Protein AF-A0A1B2EQX4-F1 (afdb_monomer_lite)

Secondary structure (DSSP, 8-state):
--HHHHHHHHHHHHHHHHHHHHHHS------EEEEEEEE-TTT-SEEEEEETTEEEEEEEEE-S----TT-EEEE-TTSSEEEEEEETTTEEEEEEEEEEES-HHHHHHHHHHHTT--TT---TT----

pLDDT: mean 76.62, std 11.3, range [37.91, 88.31]

Radius of gyration: 22.72 Å; chains: 1; bounding box: 47×25×77 Å

Foldseek 3Di:
DCVVVVVVVVVVVVVVVVVVVVVVPDPPQQWWKWFWQFDDPPLAQWTWTQGPQAIWIKGFDDDPFDDHGGWMKIGNLPDAAWDWIATVPTGIGIIGTHDGDHDPVVVVVVVCVRSVNDPPDDTRRPDDD

Organism: NCBI:txid1882682

Sequence (129 aa):
MTKPLLALGLWCVAFAVGVVGLITTGPGNPRFTGTVVFDFKPFCQSFVVQTERGFVLLEWEDGTLFFGEGDSLVGPLHTTGVQTLNVEGRGAMTARFETWVPDLAAAQQVFRERCRLAPNTPLAGAARN

Structure (mmCIF, N/CA/C/O backbone):
data_AF-A0A1B2EQX4-F1
#
_entry.id   AF-A0A1B2EQX4-F1
#
loop_
_atom_site.group_PDB
_atom_site.id
_atom_site.type_symbol
_atom_site.label_atom_id
_atom_site.label_alt_id
_atom_site.label_comp_id
_atom_site.label_asym_id
_atom_site.label_entity_id
_atom_site.label_seq_id
_atom_site.pdbx_PDB_ins_code
_atom_site.Cartn_x
_atom_site.Cartn_y
_atom_site.Cartn_z
_atom_site.occupancy
_atom_site.B_iso_or_equiv
_atom_site.auth_seq_id
_atom_site.auth_comp_id
_atom_site.auth_asym_id
_atom_site.auth_atom_id
_atom_site.pdbx_PDB_model_num
ATOM 1 N N . MET A 1 1 ? -32.682 -12.844 56.683 1.00 52.34 1 MET A N 1
ATOM 2 C CA . MET A 1 1 ? -32.594 -11.767 55.669 1.00 52.34 1 MET A CA 1
ATOM 3 C C . MET A 1 1 ? -31.220 -11.823 54.996 1.00 52.34 1 MET A C 1
ATOM 5 O O . MET A 1 1 ? -30.305 -11.163 55.450 1.00 52.34 1 MET A O 1
ATOM 9 N N . THR A 1 2 ? -31.026 -12.664 53.977 1.00 56.88 2 THR A N 1
ATOM 10 C CA . THR A 1 2 ? -29.704 -12.858 53.317 1.00 56.88 2 THR A CA 1
ATOM 11 C C . THR A 1 2 ? -29.789 -12.946 51.788 1.00 56.88 2 THR A C 1
ATOM 13 O O . THR A 1 2 ? -28.796 -12.751 51.098 1.00 56.88 2 THR A O 1
ATOM 16 N N . LYS A 1 3 ? -30.991 -13.160 51.235 1.00 57.38 3 LYS A N 1
ATOM 17 C CA . LYS A 1 3 ? -31.244 -13.275 49.790 1.00 57.38 3 LYS A CA 1
ATOM 18 C C . LYS A 1 3 ? -30.940 -12.023 48.938 1.00 57.38 3 LYS A C 1
ATOM 20 O O . LYS A 1 3 ? -30.424 -12.220 47.842 1.00 57.38 3 LYS A O 1
ATOM 25 N N . PRO A 1 4 ? -31.197 -10.768 49.368 1.00 65.19 4 PRO A N 1
ATOM 26 C CA . PRO A 1 4 ? -30.991 -9.618 48.478 1.00 65.19 4 PRO A CA 1
ATOM 27 C C . PRO A 1 4 ? -29.508 -9.247 48.306 1.00 65.19 4 PRO A C 1
ATOM 29 O O . PRO A 1 4 ? -29.126 -8.730 47.262 1.00 65.19 4 PRO A O 1
ATOM 32 N N . LEU A 1 5 ? -28.659 -9.565 49.291 1.00 64.69 5 LEU A N 1
ATOM 33 C CA . LEU A 1 5 ? -27.216 -9.289 49.247 1.00 64.69 5 LEU A CA 1
ATOM 34 C C . LEU A 1 5 ? -26.484 -10.165 48.222 1.00 64.69 5 LEU A C 1
ATOM 36 O O . LEU A 1 5 ? -25.605 -9.682 47.513 1.00 64.69 5 LEU A O 1
ATOM 40 N N . LEU A 1 6 ? -26.886 -11.433 48.099 1.00 70.62 6 LEU A N 1
ATOM 41 C CA . LEU A 1 6 ? -26.324 -12.351 47.104 1.00 70.62 6 LEU A CA 1
ATOM 42 C C . LEU A 1 6 ? -26.684 -11.936 45.673 1.00 70.62 6 LEU A C 1
ATOM 44 O O . LEU A 1 6 ? -25.837 -12.004 44.787 1.00 70.62 6 LEU A O 1
ATOM 48 N N . ALA A 1 7 ? -27.915 -11.465 45.458 1.00 71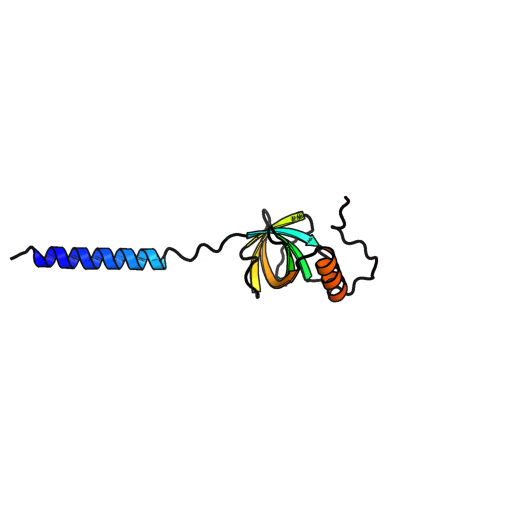.00 7 ALA A N 1
ATOM 49 C CA . ALA A 1 7 ? -28.369 -11.010 44.147 1.00 71.00 7 ALA A CA 1
ATOM 50 C C . ALA A 1 7 ? -27.610 -9.759 43.674 1.00 71.00 7 ALA A C 1
ATOM 52 O O . ALA A 1 7 ? -27.218 -9.682 42.511 1.00 71.00 7 ALA A O 1
ATOM 53 N N . LEU A 1 8 ? -27.349 -8.811 44.583 1.00 74.75 8 LEU A N 1
ATOM 54 C CA . LEU A 1 8 ? -26.600 -7.594 44.264 1.00 74.75 8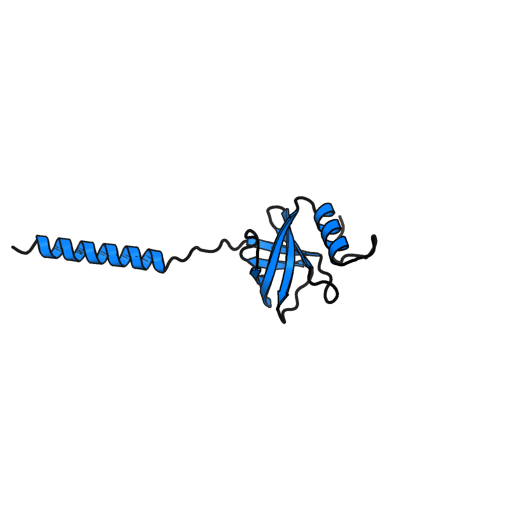 LEU A CA 1
ATOM 55 C C . LEU A 1 8 ? -25.134 -7.901 43.918 1.00 74.75 8 LEU A C 1
ATOM 57 O O . LEU A 1 8 ? -24.601 -7.370 42.947 1.00 74.75 8 LEU A O 1
ATOM 61 N N . GLY A 1 9 ? -24.500 -8.800 44.681 1.00 76.38 9 GLY A N 1
ATOM 62 C CA . GLY A 1 9 ? -23.129 -9.240 44.414 1.00 76.38 9 GLY A CA 1
ATOM 63 C C . GLY A 1 9 ? -22.994 -9.929 43.056 1.00 76.38 9 GLY A C 1
ATOM 64 O O . GLY A 1 9 ? -22.080 -9.615 42.295 1.00 76.38 9 GLY A O 1
ATOM 65 N N . LEU A 1 10 ? -23.942 -10.809 42.713 1.00 80.38 10 LEU A N 1
ATOM 66 C CA . LEU A 1 10 ? -23.953 -11.506 41.425 1.00 80.38 10 LEU A CA 1
ATOM 67 C C . LEU A 1 10 ? -24.098 -10.530 40.245 1.00 80.38 10 LEU A C 1
ATOM 69 O O . LEU A 1 10 ? -23.434 -10.694 39.223 1.00 80.38 10 LEU A O 1
ATOM 73 N N . TRP A 1 11 ? -24.923 -9.490 40.407 1.00 81.00 11 TRP A N 1
ATOM 74 C CA . TRP A 1 11 ? -25.127 -8.462 39.386 1.00 81.00 11 TRP A CA 1
ATOM 75 C C . TRP A 1 11 ? -23.859 -7.644 39.133 1.00 81.00 11 TRP A C 1
ATOM 77 O O . TRP A 1 11 ? -23.473 -7.444 37.982 1.00 81.00 11 TRP A O 1
ATOM 87 N N . CYS A 1 12 ? -23.171 -7.217 40.196 1.00 83.44 12 CYS A N 1
ATOM 88 C CA . CYS A 1 12 ? -21.921 -6.469 40.069 1.00 83.44 12 CYS A CA 1
ATOM 89 C C . CYS A 1 12 ? -20.819 -7.297 39.398 1.00 83.44 12 CYS A C 1
ATOM 91 O O . CYS A 1 12 ? -20.100 -6.776 38.548 1.00 83.44 12 CYS A O 1
ATOM 93 N N . VAL A 1 13 ? -20.710 -8.586 39.735 1.00 80.81 13 VAL A N 1
ATOM 94 C CA . VAL A 1 13 ? -19.734 -9.487 39.104 1.00 80.81 13 VAL A CA 1
ATOM 95 C C . VAL A 1 13 ? -20.047 -9.672 37.618 1.00 80.81 13 VAL A C 1
ATOM 97 O O . VAL A 1 13 ? -19.143 -9.555 36.795 1.00 80.81 13 VAL A O 1
ATOM 100 N N . ALA A 1 14 ? -21.314 -9.881 37.249 1.00 79.00 14 ALA A N 1
ATOM 101 C CA . ALA A 1 14 ? -21.713 -10.008 35.847 1.00 79.00 14 ALA A CA 1
ATOM 102 C C . ALA A 1 14 ? -21.411 -8.735 35.036 1.00 79.00 14 ALA A C 1
ATOM 104 O O . ALA A 1 14 ? -20.894 -8.818 33.921 1.00 79.00 14 ALA A O 1
ATOM 105 N N . PHE A 1 15 ? -21.666 -7.556 35.612 1.00 83.25 15 PHE A N 1
ATOM 106 C CA . PHE A 1 15 ? -21.360 -6.277 34.969 1.00 83.25 15 PHE A CA 1
ATOM 107 C C . PHE A 1 15 ? -19.852 -6.071 34.798 1.00 83.25 15 PHE A C 1
ATOM 109 O O . PHE A 1 15 ? -19.400 -5.679 33.724 1.00 83.25 15 PHE A O 1
ATOM 116 N N . ALA A 1 16 ? -19.065 -6.385 35.831 1.00 80.19 16 ALA A N 1
ATOM 117 C CA . ALA A 1 16 ? -17.612 -6.289 35.774 1.00 80.19 16 ALA A CA 1
ATOM 118 C C . ALA A 1 16 ? -17.028 -7.215 34.695 1.00 80.19 16 ALA A C 1
ATOM 120 O O . ALA A 1 16 ? -16.197 -6.779 33.903 1.00 80.19 16 ALA A O 1
ATOM 121 N N . VAL A 1 17 ? -17.508 -8.460 34.602 1.00 81.00 17 VAL A N 1
ATOM 122 C CA . VAL A 1 17 ? -17.080 -9.409 33.562 1.00 81.00 17 VAL A CA 1
ATOM 123 C C . VAL A 1 17 ? -17.477 -8.922 32.167 1.00 81.00 17 VAL A C 1
ATOM 125 O O . VAL A 1 17 ? -16.663 -8.997 31.251 1.00 81.00 17 VAL A O 1
ATOM 128 N N . GLY A 1 18 ? -18.683 -8.371 31.999 1.00 77.19 18 GLY A N 1
ATOM 129 C CA . GLY A 1 18 ? -19.129 -7.808 30.721 1.00 77.19 18 GLY A CA 1
ATOM 130 C C . GLY A 1 18 ? -18.266 -6.633 30.248 1.00 77.19 18 GLY A C 1
ATOM 131 O O . GLY A 1 18 ? -17.865 -6.588 29.087 1.00 77.19 18 GLY A O 1
ATOM 132 N N . VAL A 1 19 ? -17.919 -5.716 31.155 1.00 79.38 19 VAL A N 1
ATOM 133 C CA . VAL A 1 19 ? -17.053 -4.565 30.849 1.00 79.38 19 VAL A CA 1
ATOM 134 C C . VAL A 1 19 ? -15.622 -5.014 30.538 1.00 79.38 19 VAL A C 1
ATOM 136 O O . VAL A 1 19 ? -15.042 -4.554 29.560 1.00 79.38 19 VAL A O 1
ATOM 139 N N . VAL A 1 20 ? -15.064 -5.954 31.308 1.00 80.62 20 VAL A N 1
ATOM 140 C CA . VAL A 1 20 ? -13.730 -6.523 31.042 1.00 80.62 20 VAL A CA 1
ATOM 141 C C . VAL A 1 20 ? -13.702 -7.261 29.702 1.00 80.62 20 VAL A C 1
ATOM 143 O O . VAL A 1 20 ? -12.752 -7.104 28.936 1.00 80.62 20 VAL A O 1
ATOM 146 N N . GLY A 1 21 ? -14.756 -8.014 29.382 1.00 74.00 21 GLY A N 1
ATOM 147 C CA . GLY A 1 21 ? -14.926 -8.653 28.080 1.00 74.00 21 GLY A CA 1
ATOM 148 C C . GLY A 1 21 ? -14.870 -7.633 26.946 1.00 74.00 21 GLY A C 1
ATOM 149 O O . GLY A 1 21 ? -14.081 -7.797 26.027 1.00 74.00 21 GLY A O 1
ATOM 150 N N . LEU A 1 22 ? -15.610 -6.528 27.067 1.00 72.19 22 LEU A N 1
ATOM 151 C CA . LEU A 1 22 ? -15.649 -5.476 26.049 1.00 72.19 22 LEU A CA 1
ATOM 152 C C . LEU A 1 22 ? -14.297 -4.767 25.863 1.00 72.19 22 LEU A C 1
ATOM 154 O O . LEU A 1 22 ? -13.917 -4.462 24.737 1.00 72.19 22 LEU A O 1
ATOM 158 N N . ILE A 1 23 ? -13.563 -4.517 26.953 1.00 74.38 23 ILE A N 1
ATOM 159 C CA . ILE A 1 23 ? -12.234 -3.885 26.898 1.00 74.38 23 ILE A CA 1
ATOM 160 C C . ILE A 1 23 ? -11.199 -4.833 26.272 1.00 74.38 23 ILE A C 1
ATOM 162 O O . ILE A 1 23 ? -10.284 -4.384 25.584 1.00 74.38 23 ILE A O 1
ATOM 166 N N . THR A 1 24 ? -11.326 -6.141 26.507 1.00 69.00 24 THR A N 1
ATOM 167 C CA . THR A 1 24 ? -10.365 -7.141 26.012 1.00 69.00 24 THR A CA 1
ATOM 168 C C . THR A 1 24 ? -10.647 -7.583 24.579 1.00 69.00 24 THR A C 1
ATOM 170 O O . THR A 1 24 ? -9.706 -7.874 23.839 1.00 69.00 24 THR A O 1
ATOM 173 N N . THR A 1 25 ? -11.904 -7.569 24.133 1.00 62.34 25 THR A N 1
ATOM 174 C CA . THR A 1 25 ? -12.254 -7.720 22.717 1.00 62.34 25 THR A CA 1
ATOM 175 C C . THR A 1 25 ? -12.034 -6.401 21.984 1.00 62.34 25 THR A C 1
ATOM 177 O O . THR A 1 25 ? -12.977 -5.683 21.658 1.00 62.34 25 THR A O 1
ATOM 180 N N . GLY A 1 26 ? -10.769 -6.066 21.727 1.00 55.62 26 GLY A N 1
ATOM 181 C CA . GLY A 1 26 ? -10.434 -5.016 20.771 1.00 55.62 26 GLY A CA 1
ATOM 182 C C . GLY A 1 26 ? -11.034 -5.337 19.394 1.00 55.62 26 GLY A C 1
ATOM 183 O O . GLY A 1 26 ? -11.190 -6.519 19.064 1.00 55.62 26 GLY A O 1
ATOM 184 N N . PRO A 1 27 ? -11.385 -4.322 18.583 1.00 56.47 27 PRO A N 1
ATOM 185 C CA . PRO A 1 27 ? -11.891 -4.545 17.237 1.00 56.47 27 PRO A CA 1
ATOM 186 C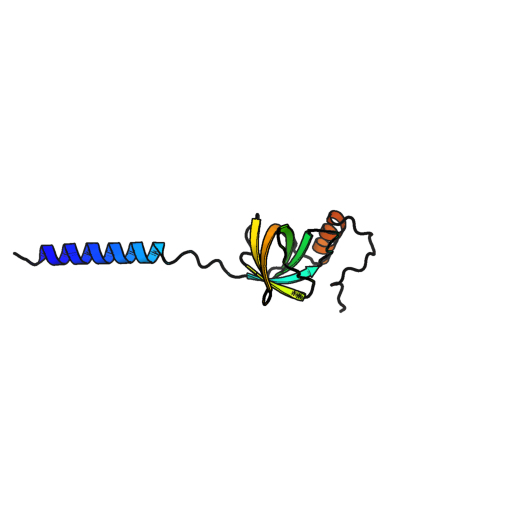 C . PRO A 1 27 ? -10.878 -5.407 16.487 1.00 56.47 27 PRO A C 1
ATOM 188 O O . PRO A 1 27 ? -9.724 -5.018 16.299 1.00 56.47 27 PRO A O 1
ATOM 191 N N . GLY A 1 28 ? -11.300 -6.612 16.104 1.00 49.91 28 GLY A N 1
ATOM 192 C CA . GLY A 1 28 ? -10.537 -7.443 15.193 1.00 49.91 28 GLY A CA 1
ATOM 193 C C . GLY A 1 28 ? -10.423 -6.672 13.892 1.00 49.91 28 GLY A C 1
ATOM 194 O O . GLY A 1 28 ? -11.368 -6.666 13.109 1.00 49.91 28 GLY A O 1
ATOM 195 N N . ASN A 1 29 ? -9.310 -5.957 13.703 1.00 55.38 29 ASN A N 1
ATOM 196 C CA . ASN A 1 29 ? -9.053 -5.234 12.468 1.00 55.38 29 ASN A CA 1
ATOM 197 C C . ASN A 1 29 ? -9.187 -6.248 11.333 1.00 55.38 29 ASN A C 1
ATOM 199 O O . ASN A 1 29 ? -8.424 -7.223 11.326 1.00 55.38 29 ASN A O 1
ATOM 203 N N . PRO A 1 30 ? -10.159 -6.078 10.420 1.00 57.44 30 PRO A N 1
ATOM 204 C CA . PRO A 1 30 ? -10.326 -6.999 9.315 1.00 57.44 30 PRO A CA 1
ATOM 205 C C . PRO A 1 30 ? -9.003 -7.031 8.556 1.00 57.44 30 PRO A C 1
ATOM 207 O O . PRO A 1 30 ? -8.529 -6.018 8.035 1.00 57.44 30 PRO A O 1
ATOM 210 N N . ARG A 1 31 ? -8.360 -8.197 8.595 1.00 63.84 31 ARG A N 1
ATOM 211 C CA . ARG A 1 31 ? -7.128 -8.463 7.868 1.00 63.84 31 ARG A CA 1
ATOM 212 C C . ARG A 1 31 ? -7.525 -8.611 6.411 1.00 63.84 31 ARG A C 1
ATOM 214 O O . ARG A 1 31 ? -7.997 -9.667 6.010 1.00 63.84 31 ARG A O 1
ATOM 221 N N . PHE A 1 32 ? -7.398 -7.528 5.658 1.00 71.62 32 PHE A N 1
ATOM 222 C CA . PHE A 1 32 ? -7.535 -7.579 4.215 1.00 71.62 32 PHE A CA 1
ATOM 223 C C . PHE A 1 32 ? -6.217 -8.044 3.624 1.00 71.62 32 PHE A C 1
ATOM 225 O O . PHE A 1 32 ? -5.152 -7.571 4.031 1.00 71.62 32 PHE A O 1
ATOM 232 N N . THR A 1 33 ? -6.317 -8.961 2.672 1.00 80.88 33 THR A N 1
ATOM 233 C CA . THR A 1 33 ? -5.181 -9.450 1.904 1.00 80.88 33 THR A CA 1
ATOM 234 C C . THR A 1 33 ? -5.122 -8.698 0.581 1.00 80.88 33 THR A C 1
ATOM 236 O O . THR A 1 33 ? -6.152 -8.429 -0.042 1.00 80.88 33 THR A O 1
ATOM 239 N N . GLY A 1 34 ? -3.920 -8.346 0.152 1.00 85.88 34 GLY A N 1
ATOM 240 C CA . GLY A 1 34 ? -3.674 -7.804 -1.173 1.00 85.88 34 GLY A CA 1
ATOM 241 C C . GLY A 1 34 ? -2.300 -8.205 -1.681 1.00 85.88 34 GLY A C 1
ATOM 242 O O . GLY A 1 34 ? -1.418 -8.519 -0.894 1.00 85.88 34 GLY A O 1
ATOM 243 N N . THR A 1 35 ? -2.115 -8.196 -2.990 1.00 88.19 35 THR A N 1
ATOM 244 C CA . THR A 1 35 ? -0.857 -8.565 -3.643 1.00 88.19 35 THR A CA 1
ATOM 245 C C . THR A 1 35 ? -0.230 -7.330 -4.266 1.00 88.19 35 THR A C 1
ATOM 247 O O . THR A 1 35 ? -0.922 -6.529 -4.894 1.00 88.19 35 THR A O 1
ATOM 250 N N . VAL A 1 36 ? 1.075 -7.143 -4.091 1.00 87.31 36 VAL A N 1
ATOM 251 C CA . VAL A 1 36 ? 1.803 -6.042 -4.736 1.00 87.31 36 VAL A CA 1
ATOM 252 C C . VAL A 1 36 ? 1.856 -6.297 -6.242 1.00 87.31 36 VAL A C 1
ATOM 254 O O . VAL A 1 36 ? 2.340 -7.340 -6.668 1.00 87.31 36 VAL A O 1
ATOM 257 N N . VAL A 1 37 ? 1.369 -5.351 -7.047 1.00 85.56 37 VAL A N 1
ATOM 258 C CA . VAL A 1 37 ? 1.346 -5.472 -8.521 1.00 85.56 37 VAL A CA 1
ATOM 259 C C . VAL A 1 37 ? 2.335 -4.529 -9.182 1.00 85.56 37 VAL A C 1
ATOM 261 O O . VAL A 1 37 ? 2.902 -4.862 -10.212 1.00 85.56 37 VAL A O 1
ATOM 264 N N . PHE A 1 38 ? 2.554 -3.349 -8.602 1.00 81.44 38 PHE A N 1
ATOM 265 C CA . PHE A 1 38 ? 3.558 -2.416 -9.098 1.00 81.44 38 PHE A CA 1
ATOM 266 C C . PHE A 1 38 ? 4.404 -1.910 -7.947 1.00 81.44 38 PHE A C 1
ATOM 268 O O . PHE A 1 38 ? 3.882 -1.354 -6.980 1.00 81.44 38 PHE A O 1
ATOM 275 N N . ASP A 1 39 ? 5.713 -2.045 -8.090 1.00 82.38 39 ASP A N 1
ATOM 276 C CA . ASP A 1 39 ? 6.693 -1.391 -7.243 1.00 82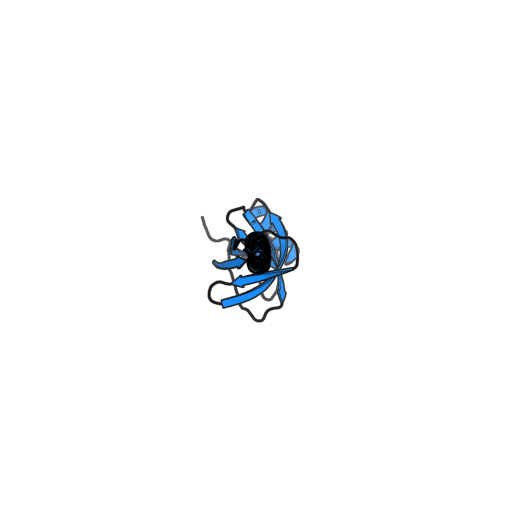.38 39 ASP A CA 1
ATOM 277 C C . ASP A 1 39 ? 7.839 -0.850 -8.109 1.00 82.38 39 ASP A C 1
ATOM 279 O O . ASP A 1 39 ? 8.126 -1.362 -9.192 1.00 82.38 39 ASP A O 1
ATOM 283 N N . PHE A 1 40 ? 8.450 0.251 -7.676 1.00 75.69 40 PHE A N 1
ATOM 284 C CA . PHE A 1 40 ? 9.581 0.848 -8.389 1.00 75.69 40 PHE A CA 1
ATOM 285 C C . PHE A 1 40 ? 10.638 1.347 -7.407 1.00 75.69 40 PHE A C 1
ATOM 287 O O . PHE A 1 40 ? 11.082 2.497 -7.438 1.00 75.69 40 PHE A O 1
ATOM 294 N N . LYS A 1 41 ? 11.031 0.473 -6.482 1.00 73.06 41 LYS A N 1
ATOM 295 C CA . LYS A 1 41 ? 12.112 0.768 -5.537 1.00 73.06 41 LYS A CA 1
ATOM 296 C C . LYS A 1 41 ? 13.487 0.599 -6.194 1.00 73.06 41 LYS A C 1
ATOM 298 O O . LYS A 1 41 ? 13.632 -0.197 -7.118 1.00 73.06 41 LYS A O 1
ATOM 303 N N . PRO A 1 42 ? 14.524 1.308 -5.712 1.00 71.81 42 PRO A N 1
ATOM 304 C CA . PRO A 1 42 ? 14.519 2.311 -4.637 1.00 71.81 42 PRO A CA 1
ATOM 305 C C . PRO A 1 42 ? 14.141 3.729 -5.106 1.00 71.81 42 PRO A C 1
ATOM 307 O O . PRO A 1 42 ? 14.215 4.671 -4.325 1.00 71.81 42 PRO A O 1
ATOM 310 N N . PHE A 1 43 ? 13.774 3.904 -6.377 1.00 74.06 43 PHE A N 1
ATOM 311 C CA . PHE A 1 43 ? 13.589 5.222 -6.993 1.00 74.06 43 PHE A CA 1
ATOM 312 C C . PHE A 1 43 ? 12.229 5.863 -6.694 1.00 74.06 43 PHE A C 1
ATOM 314 O O . PHE A 1 43 ? 12.076 7.072 -6.851 1.00 74.06 43 PHE A O 1
ATOM 321 N N . CYS A 1 44 ? 11.251 5.066 -6.268 1.00 81.50 44 CYS A N 1
ATOM 322 C CA . CYS A 1 44 ? 9.919 5.508 -5.897 1.00 81.50 44 CYS A CA 1
ATOM 323 C C . CYS A 1 44 ? 9.449 4.789 -4.632 1.00 81.50 44 CYS A C 1
ATOM 325 O O . CYS A 1 44 ? 9.590 3.572 -4.500 1.00 81.50 44 CYS A O 1
ATOM 327 N N . GLN A 1 45 ? 8.884 5.560 -3.705 1.00 83.38 45 GLN A N 1
ATOM 328 C CA . GLN A 1 45 ? 8.298 5.041 -2.469 1.00 83.38 45 GLN A CA 1
ATOM 329 C C . GLN A 1 45 ? 6.835 4.625 -2.648 1.00 83.38 45 GLN A C 1
ATOM 331 O O . GLN A 1 45 ? 6.305 3.885 -1.826 1.00 83.38 45 GLN A O 1
ATOM 336 N N . SER A 1 46 ? 6.174 5.057 -3.720 1.00 85.38 46 SER A N 1
ATOM 337 C CA . SER A 1 46 ? 4.825 4.595 -4.040 1.00 85.38 46 SER A CA 1
ATOM 338 C C . SER A 1 46 ? 4.849 3.156 -4.557 1.00 85.38 46 SER A C 1
ATOM 340 O O . SER A 1 46 ? 5.831 2.722 -5.161 1.00 85.38 46 SER A O 1
ATOM 342 N N . PHE A 1 47 ? 3.768 2.417 -4.320 1.00 86.88 47 PHE A N 1
ATOM 343 C CA . PHE A 1 47 ? 3.515 1.071 -4.834 1.00 86.88 47 PHE A CA 1
ATOM 344 C C . PHE A 1 47 ? 2.004 0.819 -4.924 1.00 86.88 47 PHE A C 1
ATOM 346 O O . PHE A 1 47 ? 1.202 1.487 -4.267 1.00 86.88 47 PHE A O 1
ATOM 353 N N . VAL A 1 48 ? 1.607 -0.128 -5.772 1.00 88.12 48 VAL A N 1
ATOM 354 C CA . VAL A 1 48 ? 0.201 -0.477 -6.006 1.00 88.12 48 VAL A CA 1
ATOM 355 C C . VAL A 1 48 ? -0.064 -1.888 -5.524 1.00 88.12 48 VAL A C 1
ATOM 357 O O . VAL A 1 48 ? 0.676 -2.818 -5.848 1.00 88.12 48 VAL A O 1
ATOM 360 N N . VAL A 1 49 ? -1.155 -2.044 -4.783 1.00 88.31 49 VAL A N 1
ATOM 361 C CA . VAL A 1 49 ? -1.607 -3.326 -4.246 1.00 88.31 49 VAL A CA 1
ATOM 362 C C . VAL A 1 49 ? -2.968 -3.658 -4.831 1.00 88.31 49 VAL A C 1
ATOM 364 O O . VAL A 1 49 ? -3.894 -2.852 -4.766 1.00 88.31 49 VAL A O 1
ATOM 367 N N . GLN A 1 50 ? -3.101 -4.850 -5.397 1.00 88.25 50 GLN A N 1
ATOM 368 C CA . GLN A 1 50 ? -4.383 -5.404 -5.799 1.00 88.25 50 GLN A CA 1
ATOM 369 C C . GLN A 1 50 ? -5.025 -6.095 -4.608 1.00 88.25 50 GLN A C 1
ATOM 371 O O . GLN A 1 50 ? -4.427 -6.947 -3.962 1.00 88.25 50 GLN A O 1
ATOM 376 N N . THR A 1 51 ? -6.264 -5.732 -4.336 1.00 84.94 51 THR A N 1
ATOM 377 C CA . THR A 1 51 ? -7.110 -6.338 -3.311 1.00 84.94 51 THR A CA 1
ATOM 378 C C . THR A 1 51 ? -8.338 -6.948 -3.979 1.00 84.94 51 THR A C 1
ATOM 380 O O . THR A 1 51 ? -8.606 -6.698 -5.155 1.00 84.94 51 THR A O 1
ATOM 383 N N . GLU A 1 52 ? -9.151 -7.682 -3.222 1.00 80.81 52 GLU A N 1
ATOM 384 C CA . GLU A 1 52 ? -10.422 -8.232 -3.721 1.00 80.81 52 GLU A CA 1
ATOM 385 C C . GLU A 1 52 ? -11.404 -7.164 -4.235 1.00 80.81 52 GLU A C 1
ATOM 387 O O . GLU A 1 52 ? -12.302 -7.467 -5.016 1.00 80.81 52 GLU A O 1
ATOM 392 N N . ARG A 1 53 ? -11.258 -5.908 -3.793 1.00 76.06 53 ARG A N 1
ATOM 393 C CA . ARG A 1 53 ? -12.166 -4.802 -4.132 1.00 76.06 53 ARG A CA 1
ATOM 394 C C . ARG A 1 53 ? -11.631 -3.873 -5.226 1.00 76.06 53 ARG A C 1
ATOM 396 O O . ARG A 1 53 ? -12.333 -2.937 -5.596 1.00 76.06 53 ARG A O 1
ATOM 403 N N . GLY A 1 54 ? -10.409 -4.091 -5.713 1.00 83.44 54 GLY A N 1
ATOM 404 C CA . GLY A 1 54 ? -9.756 -3.220 -6.695 1.00 83.44 54 GLY A CA 1
ATOM 405 C C . GLY A 1 54 ? -8.308 -2.896 -6.341 1.00 83.44 54 GLY A C 1
ATOM 406 O O . GLY A 1 54 ? -7.662 -3.621 -5.579 1.00 83.44 54 GLY A O 1
ATOM 407 N N . PHE A 1 55 ? -7.796 -1.798 -6.896 1.00 86.38 55 PHE A N 1
ATOM 408 C CA . PHE A 1 55 ? -6.400 -1.394 -6.759 1.00 86.38 55 PHE A CA 1
ATOM 409 C C . PHE A 1 55 ? -6.255 -0.272 -5.742 1.00 86.38 55 PHE A C 1
ATOM 411 O O . PHE A 1 55 ? -7.044 0.668 -5.693 1.00 86.38 55 PHE A O 1
ATOM 418 N N . VAL A 1 56 ? -5.215 -0.367 -4.931 1.00 87.12 56 VAL A N 1
ATOM 419 C CA . VAL A 1 56 ? -4.916 0.590 -3.878 1.00 87.12 56 VAL A CA 1
ATOM 420 C C . VAL A 1 56 ? -3.556 1.202 -4.147 1.00 87.12 56 VAL A C 1
ATOM 422 O O . VAL A 1 56 ? -2.578 0.478 -4.343 1.00 87.12 56 VAL A O 1
ATOM 425 N N . LEU A 1 57 ? -3.494 2.533 -4.103 1.00 87.94 57 LEU A N 1
ATOM 426 C CA . LEU A 1 57 ? -2.233 3.259 -4.100 1.00 87.94 57 LEU A CA 1
ATOM 427 C C . LEU A 1 57 ? -1.740 3.432 -2.662 1.00 87.94 57 LEU A C 1
ATOM 429 O O . LEU A 1 57 ? -2.444 3.990 -1.811 1.00 87.94 57 LEU A O 1
ATOM 433 N N . LEU A 1 58 ? -0.525 2.958 -2.407 1.00 87.25 58 LEU A N 1
ATOM 434 C CA . LEU A 1 58 ? 0.148 3.086 -1.123 1.00 87.25 58 LEU A CA 1
ATOM 435 C C . LEU A 1 58 ? 1.491 3.784 -1.294 1.00 87.25 58 LEU A C 1
ATOM 437 O O . LEU A 1 58 ? 2.181 3.624 -2.300 1.00 87.25 58 LEU A O 1
ATOM 441 N N . GLU A 1 59 ? 1.876 4.537 -0.277 1.00 87.06 59 GLU A N 1
ATOM 442 C CA . GLU A 1 59 ? 3.180 5.173 -0.177 1.00 87.06 59 GLU A CA 1
ATOM 443 C C . GLU A 1 59 ? 3.949 4.558 0.986 1.00 87.06 59 GLU A C 1
ATOM 445 O O . GLU A 1 59 ? 3.463 4.476 2.111 1.00 87.06 59 GLU A O 1
ATOM 450 N N . TRP A 1 60 ? 5.142 4.055 0.706 1.00 84.94 60 TRP A N 1
ATOM 451 C CA . TRP A 1 60 ? 6.004 3.457 1.706 1.00 84.94 60 TRP A CA 1
ATOM 452 C C . TRP A 1 60 ? 6.700 4.558 2.501 1.00 84.94 60 TRP A C 1
ATOM 454 O O . TRP A 1 60 ? 7.474 5.330 1.942 1.00 84.94 60 TRP A O 1
ATOM 464 N N . GLU A 1 61 ? 6.401 4.642 3.795 1.00 80.69 61 GLU A N 1
ATOM 465 C CA . GLU A 1 61 ? 6.856 5.759 4.629 1.00 80.69 61 GLU A CA 1
ATOM 466 C C . GLU A 1 61 ? 8.154 5.421 5.362 1.00 80.69 61 GLU A C 1
ATOM 468 O O . GLU A 1 61 ? 9.075 6.234 5.389 1.00 80.69 61 GLU A O 1
ATOM 473 N N . ASP A 1 62 ? 8.250 4.210 5.919 1.00 67.56 62 ASP A N 1
ATOM 474 C CA . ASP A 1 62 ? 9.449 3.765 6.624 1.00 67.56 62 ASP A CA 1
ATOM 475 C C . ASP A 1 62 ? 9.524 2.231 6.712 1.00 67.56 62 ASP A C 1
ATOM 477 O O . ASP A 1 62 ? 8.510 1.524 6.814 1.00 67.56 62 ASP A O 1
ATOM 481 N N . GLY A 1 63 ? 10.747 1.705 6.671 1.00 62.19 63 GLY A N 1
ATOM 482 C CA . GLY A 1 63 ? 11.036 0.288 6.843 1.00 62.19 63 GLY A CA 1
ATOM 483 C C . GLY A 1 63 ? 12.416 -0.127 6.332 1.00 62.19 63 GLY A C 1
ATOM 484 O O . GLY A 1 63 ? 12.969 0.422 5.388 1.00 62.19 63 GLY A O 1
ATOM 485 N N . THR A 1 64 ? 12.966 -1.180 6.922 1.00 65.25 64 THR A N 1
ATOM 486 C CA . THR A 1 64 ? 14.125 -1.923 6.389 1.00 65.25 64 THR A CA 1
ATOM 487 C C . THR A 1 64 ? 13.696 -3.129 5.550 1.00 65.25 64 THR A C 1
ATOM 489 O O . THR A 1 64 ? 14.513 -3.961 5.157 1.00 65.25 64 THR A O 1
ATOM 492 N N . LEU A 1 65 ? 12.392 -3.253 5.307 1.00 75.12 65 LEU A N 1
ATOM 493 C CA . LEU A 1 65 ? 11.769 -4.464 4.811 1.00 75.12 65 LEU A CA 1
ATOM 494 C C . LEU A 1 65 ? 11.722 -4.447 3.283 1.00 75.12 65 LEU A C 1
ATOM 496 O O . LEU A 1 65 ? 11.067 -3.611 2.660 1.00 75.12 65 LEU A O 1
ATOM 500 N N . PHE A 1 66 ? 12.438 -5.387 2.675 1.00 74.31 66 PHE A N 1
ATOM 501 C CA . PHE A 1 66 ? 12.426 -5.582 1.233 1.00 74.31 66 PHE A CA 1
ATOM 502 C C . PHE A 1 66 ? 11.171 -6.359 0.853 1.00 74.31 66 PHE A C 1
ATOM 504 O O . PHE A 1 66 ? 10.972 -7.467 1.343 1.00 74.31 66 PHE A O 1
ATOM 511 N N . PHE A 1 67 ? 10.360 -5.791 -0.029 1.00 82.62 67 PHE A N 1
ATOM 512 C CA . PHE A 1 67 ? 9.200 -6.422 -0.655 1.00 82.62 67 PHE A CA 1
ATOM 513 C C . PHE A 1 67 ? 9.116 -5.944 -2.102 1.00 82.62 67 PHE A C 1
ATOM 515 O O . PHE A 1 67 ? 9.570 -4.829 -2.397 1.00 82.62 67 PHE A O 1
ATOM 522 N N . GLY A 1 68 ? 8.542 -6.764 -2.968 1.00 82.12 68 GLY A N 1
ATOM 523 C CA . GLY A 1 68 ? 8.370 -6.476 -4.384 1.00 82.12 68 GLY A CA 1
ATOM 524 C C . GLY A 1 68 ? 7.076 -7.058 -4.933 1.00 82.12 68 GLY A C 1
ATOM 525 O O . GLY A 1 68 ? 6.240 -7.579 -4.196 1.00 82.12 68 GLY A O 1
ATOM 526 N N . GLU A 1 69 ? 6.921 -6.940 -6.241 1.00 83.94 69 GLU A N 1
ATOM 527 C CA . GLU A 1 69 ? 5.827 -7.529 -7.001 1.00 83.94 69 GLU A CA 1
ATOM 528 C C . GLU A 1 69 ? 5.570 -9.009 -6.657 1.00 83.94 69 GLU A C 1
ATOM 530 O O . GLU A 1 69 ? 6.492 -9.816 -6.520 1.00 83.94 69 GLU A O 1
ATOM 535 N N . GLY A 1 70 ? 4.292 -9.364 -6.526 1.00 83.75 70 GLY A N 1
ATOM 536 C CA . GLY A 1 70 ? 3.829 -10.708 -6.193 1.00 83.75 70 GLY A CA 1
ATOM 537 C C . GLY A 1 70 ? 3.804 -11.012 -4.695 1.00 83.75 70 GLY A C 1
ATOM 538 O O . GLY A 1 70 ? 3.183 -11.997 -4.300 1.00 83.75 70 GLY A O 1
ATOM 539 N N . ASP A 1 71 ? 4.410 -10.174 -3.847 1.00 86.25 71 ASP A N 1
ATOM 540 C CA . ASP A 1 71 ? 4.332 -10.364 -2.400 1.00 86.25 71 ASP A CA 1
ATOM 541 C C . ASP A 1 71 ? 2.904 -10.109 -1.887 1.00 86.25 71 ASP A C 1
ATOM 543 O O . ASP A 1 71 ? 2.251 -9.116 -2.234 1.00 86.25 71 ASP A O 1
ATOM 547 N N . SER A 1 72 ? 2.438 -10.999 -1.010 1.00 87.06 72 SER A N 1
ATOM 548 C CA . SER A 1 72 ? 1.173 -10.854 -0.292 1.00 87.06 72 SER A CA 1
ATOM 549 C C . SER A 1 72 ? 1.332 -9.946 0.925 1.00 87.06 72 SER A C 1
ATOM 551 O O . SER A 1 72 ? 2.245 -10.088 1.741 1.00 87.06 72 SER A O 1
ATOM 553 N N . LEU A 1 73 ? 0.391 -9.025 1.075 1.00 87.19 73 LEU A N 1
ATOM 554 C CA . LEU A 1 73 ? 0.281 -8.063 2.157 1.00 87.19 73 LEU A CA 1
ATOM 555 C C . LEU A 1 73 ? -1.016 -8.298 2.914 1.00 87.19 73 LEU A C 1
ATOM 557 O O . LEU A 1 73 ? -2.071 -8.491 2.317 1.00 87.19 73 LEU A O 1
ATOM 561 N N . VAL A 1 74 ? -0.943 -8.216 4.235 1.00 84.62 74 VAL A N 1
ATOM 562 C CA . VAL A 1 74 ? -2.078 -8.395 5.132 1.00 84.62 74 VAL A CA 1
ATOM 563 C C . VAL A 1 74 ? -2.157 -7.210 6.080 1.00 84.62 74 VAL A C 1
ATOM 565 O O . VAL A 1 74 ? -1.213 -6.924 6.815 1.00 84.62 74 VAL A O 1
ATOM 568 N N . GLY A 1 75 ? -3.291 -6.519 6.108 1.00 81.19 75 GLY A N 1
ATOM 569 C CA . GLY A 1 75 ? -3.479 -5.392 7.016 1.00 81.19 75 GLY A CA 1
ATOM 570 C C . GLY A 1 75 ? -4.782 -4.634 6.791 1.00 81.19 75 GLY A C 1
ATOM 571 O O . GLY A 1 75 ? -5.641 -5.087 6.032 1.00 81.19 75 GLY A O 1
ATOM 572 N N . PRO A 1 76 ? -4.964 -3.483 7.455 1.00 74.50 76 PRO A N 1
ATOM 573 C CA . PRO A 1 76 ? -6.156 -2.658 7.304 1.00 74.50 76 PRO A CA 1
ATOM 574 C C . PRO A 1 76 ? -6.151 -1.892 5.965 1.00 74.50 76 PRO A C 1
ATOM 576 O O . PRO A 1 76 ? -6.177 -0.676 5.931 1.00 74.50 76 PRO A O 1
ATOM 579 N N . LEU A 1 77 ? -6.173 -2.580 4.819 1.00 69.94 77 LEU A N 1
ATOM 580 C CA . LEU A 1 77 ? -6.105 -1.983 3.467 1.00 69.94 77 LEU A CA 1
ATOM 581 C C . LEU A 1 77 ? -7.355 -1.171 3.041 1.00 69.94 77 LEU A C 1
ATOM 583 O O . LEU A 1 77 ? -7.606 -1.005 1.857 1.00 69.94 77 LEU A O 1
ATOM 587 N N . HIS A 1 78 ? -8.164 -0.684 3.981 1.00 72.25 78 HIS A N 1
ATOM 588 C CA . HIS A 1 78 ? -9.427 0.021 3.730 1.00 72.25 78 HIS A CA 1
ATOM 589 C C . HIS A 1 78 ? -9.488 1.410 4.380 1.00 72.25 78 HIS A C 1
ATOM 591 O O . HIS A 1 78 ? -10.380 2.191 4.056 1.00 72.25 78 HIS A O 1
ATOM 597 N N . THR A 1 79 ? -8.568 1.716 5.294 1.00 72.19 79 THR A N 1
ATOM 598 C CA . THR A 1 79 ? -8.495 3.000 5.993 1.00 72.19 79 THR A CA 1
ATOM 599 C C . THR A 1 79 ? -7.467 3.904 5.336 1.00 72.19 79 THR A C 1
ATOM 601 O O . THR A 1 79 ? -6.318 3.518 5.173 1.00 72.19 79 THR A O 1
ATOM 604 N N . THR A 1 80 ? -7.870 5.121 4.975 1.00 78.56 80 THR A N 1
ATOM 605 C CA . THR A 1 80 ? -6.944 6.161 4.509 1.00 78.56 80 THR A CA 1
ATOM 606 C C . THR A 1 80 ? -6.019 6.612 5.633 1.00 78.56 80 THR A C 1
ATOM 608 O O . THR A 1 80 ? -6.474 6.781 6.765 1.00 78.56 80 THR A O 1
ATOM 611 N N . GLY A 1 81 ? -4.754 6.886 5.312 1.00 82.62 81 GLY A N 1
ATOM 612 C CA . GLY A 1 81 ? -3.749 7.340 6.272 1.00 82.62 81 GLY A CA 1
ATOM 613 C C . GLY A 1 81 ? -2.639 6.323 6.528 1.00 82.62 81 GLY A C 1
ATOM 614 O O . GLY A 1 81 ? -2.485 5.339 5.808 1.00 82.62 81 GLY A O 1
ATOM 615 N N . VAL A 1 82 ? -1.812 6.607 7.532 1.00 84.50 82 VAL A N 1
ATOM 616 C CA . VAL A 1 82 ? -0.632 5.801 7.870 1.00 84.50 82 VAL A CA 1
ATOM 617 C C . VAL A 1 82 ? -1.050 4.551 8.625 1.00 84.50 82 VAL A C 1
ATOM 619 O O . VAL A 1 82 ? -1.736 4.636 9.644 1.00 84.50 82 VAL A O 1
ATOM 622 N N . GLN A 1 83 ? -0.615 3.393 8.141 1.00 84.25 83 GLN A N 1
ATOM 623 C CA . GLN A 1 83 ? -0.975 2.114 8.727 1.00 84.25 83 GLN A CA 1
ATOM 624 C C . GLN A 1 83 ? 0.134 1.078 8.610 1.00 84.25 83 GLN A C 1
ATOM 626 O O . GLN A 1 83 ? 0.932 1.057 7.672 1.00 84.25 83 GLN A O 1
ATOM 631 N N . THR A 1 84 ? 0.154 0.178 9.585 1.00 84.31 84 THR A N 1
ATOM 632 C CA . THR A 1 84 ? 1.074 -0.952 9.590 1.00 84.31 84 THR A CA 1
ATOM 633 C C . THR A 1 84 ? 0.467 -2.104 8.797 1.00 84.31 84 THR A C 1
ATOM 635 O O . THR A 1 84 ? -0.622 -2.590 9.108 1.00 84.31 84 THR A O 1
ATOM 638 N N . LEU A 1 85 ? 1.184 -2.543 7.770 1.00 84.88 85 LEU A N 1
ATOM 639 C CA . LEU A 1 85 ? 0.866 -3.695 6.937 1.00 84.88 85 LEU A CA 1
ATOM 640 C C . LEU A 1 85 ? 1.866 -4.807 7.226 1.00 84.88 85 LEU A C 1
ATOM 642 O O . LEU A 1 85 ? 3.037 -4.541 7.464 1.00 84.88 85 LEU A O 1
ATOM 646 N N . ASN A 1 86 ? 1.429 -6.058 7.190 1.00 86.44 86 ASN A N 1
ATOM 647 C CA . ASN A 1 86 ? 2.314 -7.202 7.334 1.00 86.44 86 ASN A CA 1
ATOM 648 C C . ASN A 1 86 ? 2.554 -7.840 5.970 1.00 86.44 86 ASN A C 1
ATOM 650 O O . ASN A 1 86 ? 1.609 -8.281 5.323 1.00 86.44 86 ASN A O 1
ATOM 654 N N . VAL A 1 87 ? 3.808 -7.912 5.550 1.00 87.44 87 VAL A N 1
ATOM 655 C CA . VAL A 1 87 ? 4.224 -8.689 4.387 1.00 87.44 87 VAL A CA 1
ATOM 656 C C . VAL A 1 87 ? 4.308 -10.149 4.808 1.00 87.44 87 VAL A C 1
ATOM 658 O O . VAL A 1 87 ? 5.026 -10.497 5.756 1.00 87.44 87 VAL A O 1
ATOM 661 N N . GLU A 1 88 ? 3.556 -11.006 4.129 1.00 84.56 88 GLU A N 1
ATOM 662 C CA . GLU A 1 88 ? 3.506 -12.427 4.444 1.00 84.56 88 GLU A CA 1
ATOM 663 C C . GLU A 1 88 ? 4.909 -13.042 4.349 1.00 84.56 88 GLU A C 1
ATOM 665 O O . GLU A 1 88 ? 5.617 -12.897 3.356 1.00 84.56 88 GLU A O 1
ATOM 670 N N . GLY A 1 89 ? 5.358 -13.669 5.439 1.00 80.44 89 GLY A N 1
ATOM 671 C CA . GLY A 1 89 ? 6.681 -14.293 5.518 1.00 80.44 89 GLY A CA 1
ATOM 672 C C . GLY A 1 89 ? 7.874 -13.341 5.679 1.00 80.44 89 GLY A C 1
ATOM 673 O O . GLY A 1 89 ? 8.987 -13.836 5.849 1.00 80.44 89 GLY A O 1
ATOM 674 N N . ARG A 1 90 ? 7.686 -12.011 5.679 1.00 83.25 90 ARG A N 1
ATOM 675 C CA . ARG A 1 90 ? 8.798 -11.048 5.844 1.00 83.25 90 ARG A CA 1
ATOM 676 C C . ARG A 1 90 ? 8.665 -10.117 7.048 1.00 83.25 90 ARG A C 1
ATOM 678 O O . ARG A 1 90 ? 9.684 -9.717 7.605 1.00 83.25 90 ARG A O 1
ATOM 685 N N . GLY A 1 91 ? 7.443 -9.802 7.476 1.00 83.44 91 GLY A N 1
ATOM 686 C CA . GLY A 1 91 ? 7.181 -8.993 8.670 1.00 83.44 91 GLY A CA 1
ATOM 687 C C . GLY A 1 91 ? 6.449 -7.682 8.388 1.00 83.44 91 GLY A C 1
ATOM 688 O O . GLY A 1 91 ? 5.909 -7.469 7.305 1.00 83.44 91 GLY A O 1
ATOM 689 N N . ALA A 1 92 ? 6.412 -6.802 9.387 1.00 85.38 92 ALA A N 1
ATOM 690 C CA . ALA A 1 92 ? 5.611 -5.584 9.350 1.00 85.38 92 ALA A CA 1
ATOM 691 C C . ALA A 1 92 ? 6.337 -4.403 8.685 1.00 85.38 92 ALA A C 1
ATOM 693 O O . ALA A 1 92 ? 7.522 -4.170 8.915 1.00 85.38 92 ALA A O 1
ATOM 694 N N . MET A 1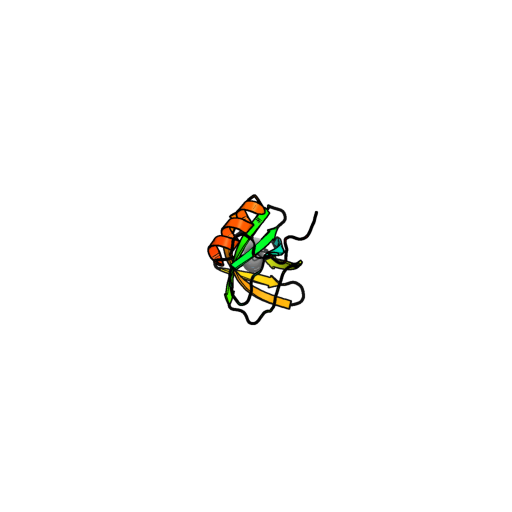 93 ? 5.593 -3.625 7.906 1.00 84.56 93 MET A N 1
ATOM 695 C CA . MET A 1 93 ? 6.011 -2.379 7.270 1.00 84.56 93 MET A CA 1
ATOM 696 C C . MET A 1 93 ? 4.984 -1.277 7.531 1.00 84.56 93 MET A C 1
ATOM 698 O O . MET A 1 93 ? 3.803 -1.560 7.735 1.00 84.56 93 MET A O 1
ATOM 702 N N . THR A 1 94 ? 5.411 -0.019 7.466 1.00 86.94 94 THR A N 1
ATOM 703 C CA . THR A 1 94 ? 4.501 1.126 7.557 1.00 86.94 94 THR A CA 1
ATOM 704 C C . THR A 1 94 ? 4.281 1.706 6.170 1.00 86.94 94 THR A C 1
ATOM 706 O O . THR A 1 94 ? 5.229 2.052 5.463 1.00 86.94 94 THR A O 1
ATOM 709 N N . ALA A 1 95 ? 3.018 1.803 5.772 1.00 86.56 95 ALA A N 1
ATOM 710 C CA . ALA A 1 95 ? 2.630 2.409 4.513 1.00 86.56 95 ALA A CA 1
ATOM 711 C C . ALA A 1 95 ? 1.444 3.342 4.722 1.00 86.56 95 ALA A C 1
ATOM 713 O O . ALA A 1 95 ? 0.555 3.090 5.536 1.00 86.56 95 ALA A O 1
ATOM 714 N N . ARG A 1 96 ? 1.420 4.420 3.954 1.00 86.81 96 ARG A N 1
ATOM 715 C CA . ARG A 1 96 ? 0.327 5.368 3.911 1.00 86.81 96 ARG A CA 1
ATOM 716 C C . ARG A 1 96 ? -0.622 4.990 2.790 1.00 86.81 96 ARG A C 1
ATOM 718 O O . ARG A 1 96 ? -0.248 4.969 1.622 1.00 86.81 96 ARG A O 1
ATOM 725 N N . PHE A 1 97 ? -1.854 4.681 3.162 1.00 85.88 97 PHE A N 1
ATOM 726 C CA . PHE A 1 97 ? -2.953 4.516 2.232 1.00 85.88 97 PHE A CA 1
ATOM 727 C C . PHE A 1 97 ? -3.376 5.890 1.719 1.00 85.88 97 PHE A C 1
ATOM 729 O O . PHE A 1 97 ? -3.744 6.758 2.517 1.00 85.88 97 PHE A O 1
ATOM 736 N N . GLU A 1 98 ? -3.393 6.067 0.401 1.00 81.94 98 GLU A N 1
ATOM 737 C CA . GLU A 1 98 ? -3.839 7.320 -0.207 1.00 81.94 98 GLU A CA 1
ATOM 738 C C . GLU A 1 98 ? -5.244 7.214 -0.780 1.00 81.94 98 GLU A C 1
ATOM 740 O O . GLU A 1 98 ? -6.159 7.898 -0.325 1.00 81.94 98 GLU A O 1
ATOM 745 N N . THR A 1 99 ? -5.416 6.360 -1.789 1.00 82.12 99 THR A N 1
ATOM 746 C CA . THR A 1 99 ? -6.659 6.294 -2.552 1.00 82.12 99 THR A CA 1
ATOM 747 C C . THR A 1 99 ? -6.888 4.921 -3.177 1.00 82.12 99 THR A C 1
ATOM 749 O O . THR A 1 99 ? -5.951 4.164 -3.450 1.00 82.12 99 THR A O 1
ATOM 752 N N . TRP A 1 100 ? -8.164 4.627 -3.417 1.00 83.44 100 TRP A N 1
ATOM 753 C CA . TRP A 1 100 ? -8.622 3.492 -4.208 1.00 83.44 100 TRP A CA 1
ATOM 754 C C . TRP A 1 100 ? -8.731 3.890 -5.674 1.00 83.44 100 TRP A C 1
ATOM 756 O O . TRP A 1 100 ? -9.180 4.989 -6.003 1.00 83.44 100 TRP A O 1
ATOM 766 N N . VAL A 1 101 ? -8.382 2.961 -6.554 1.00 83.12 101 VAL A N 1
ATOM 767 C CA . VAL A 1 101 ? -8.532 3.107 -7.995 1.00 83.12 101 VAL A CA 1
ATOM 768 C C . VAL A 1 101 ? -9.276 1.879 -8.533 1.00 83.12 101 VAL A C 1
ATOM 770 O O . VAL A 1 101 ? -8.899 0.749 -8.207 1.00 83.12 101 VAL A O 1
ATOM 773 N N . PRO A 1 102 ? -10.343 2.067 -9.330 1.00 77.75 102 PRO A N 1
ATOM 774 C CA . PRO A 1 102 ? -11.143 0.946 -9.820 1.00 77.75 102 PRO A CA 1
ATOM 775 C C . PRO A 1 102 ? -10.391 0.098 -10.854 1.00 77.75 102 PRO A C 1
ATOM 777 O O . PRO A 1 102 ? -10.544 -1.120 -10.870 1.00 77.75 102 PRO A O 1
ATOM 780 N N . ASP A 1 103 ? -9.536 0.725 -11.667 1.00 83.44 103 ASP A N 1
ATOM 781 C CA . ASP A 1 103 ? -8.910 0.092 -12.826 1.00 83.44 103 ASP A CA 1
ATOM 782 C C . ASP A 1 103 ? -7.385 0.043 -12.724 1.00 83.44 103 ASP A C 1
ATOM 784 O O . ASP A 1 103 ? -6.735 1.010 -12.313 1.00 83.44 103 ASP A O 1
ATOM 788 N N . LEU A 1 104 ? -6.803 -1.056 -13.217 1.00 81.12 104 LEU A N 1
ATOM 789 C CA . LEU A 1 104 ? -5.352 -1.237 -13.309 1.00 81.12 104 LEU A CA 1
ATOM 790 C C . LEU A 1 104 ? -4.704 -0.131 -14.154 1.00 81.12 104 LEU A C 1
ATOM 792 O O . LEU A 1 104 ? -3.664 0.397 -13.777 1.00 81.12 104 LEU A O 1
ATOM 796 N N . ALA A 1 105 ? -5.327 0.243 -15.277 1.00 83.25 105 ALA A N 1
ATOM 797 C CA . ALA A 1 105 ? -4.800 1.266 -16.182 1.00 83.25 105 ALA A CA 1
ATOM 798 C C . ALA A 1 105 ? -4.724 2.645 -15.510 1.00 83.25 105 ALA A C 1
ATOM 800 O O . ALA A 1 105 ? -3.722 3.349 -15.641 1.00 83.25 105 ALA A O 1
ATOM 801 N N . ALA A 1 106 ? -5.749 3.004 -14.735 1.00 83.69 106 ALA A N 1
ATOM 802 C CA . ALA A 1 106 ? -5.754 4.239 -13.963 1.00 83.69 106 ALA A CA 1
ATOM 803 C C . ALA A 1 106 ? -4.720 4.185 -12.826 1.00 83.69 106 ALA A C 1
ATOM 805 O O . ALA A 1 106 ? -3.962 5.137 -12.646 1.00 83.69 106 ALA A O 1
ATOM 806 N N . ALA A 1 107 ? -4.611 3.057 -12.112 1.00 84.31 107 ALA A N 1
ATOM 807 C CA . ALA A 1 107 ? -3.605 2.883 -11.063 1.00 84.31 107 ALA A CA 1
ATOM 808 C C . ALA A 1 107 ? -2.181 2.990 -11.630 1.00 84.31 107 ALA A C 1
ATOM 810 O O . ALA A 1 107 ? -1.322 3.652 -11.052 1.00 84.31 107 ALA A O 1
ATOM 811 N N . GLN A 1 108 ? -1.954 2.403 -12.805 1.00 83.25 108 GLN A N 1
ATOM 812 C CA . GLN A 1 108 ? -0.697 2.474 -13.533 1.00 83.25 108 GLN A CA 1
ATOM 813 C C . GLN A 1 108 ? -0.361 3.905 -13.956 1.00 83.25 108 GLN A C 1
ATOM 815 O O . GLN A 1 108 ? 0.794 4.313 -13.848 1.00 83.25 108 GLN A O 1
ATOM 820 N N . GLN A 1 109 ? -1.341 4.672 -14.434 1.00 83.69 109 GLN A N 1
ATOM 821 C CA . GLN A 1 109 ? -1.125 6.062 -14.819 1.00 83.69 109 GLN A CA 1
ATOM 822 C C . GLN A 1 109 ? -0.725 6.915 -13.610 1.00 83.69 109 GLN A C 1
ATOM 824 O O . GLN A 1 109 ? 0.313 7.574 -13.655 1.00 83.69 109 GLN A O 1
ATOM 829 N N . VAL A 1 110 ? -1.479 6.833 -12.510 1.00 84.31 110 VAL A N 1
ATOM 830 C CA . VAL A 1 110 ? -1.171 7.575 -11.275 1.00 84.31 110 VAL A CA 1
ATOM 831 C C . VAL A 1 110 ? 0.204 7.175 -10.733 1.00 84.31 110 VAL A C 1
ATOM 833 O O . VAL A 1 110 ? 1.006 8.029 -10.359 1.00 84.31 110 VAL A O 1
ATOM 836 N N . PHE A 1 111 ? 0.521 5.880 -10.756 1.00 83.56 111 PHE A N 1
ATOM 837 C CA . PHE A 1 111 ? 1.832 5.372 -10.367 1.00 83.56 111 PHE A CA 1
ATOM 838 C C . PHE A 1 111 ? 2.962 5.939 -11.241 1.00 83.56 111 PHE A C 1
ATOM 840 O O . PHE A 1 111 ? 3.980 6.402 -10.722 1.00 83.56 111 PHE A O 1
ATOM 847 N N . ARG A 1 112 ? 2.781 5.960 -12.569 1.00 82.88 112 ARG A N 1
ATOM 848 C CA . ARG A 1 112 ? 3.763 6.525 -13.508 1.00 82.88 112 ARG A CA 1
ATOM 849 C C . ARG A 1 112 ? 3.989 8.012 -13.278 1.00 82.88 112 ARG A C 1
ATOM 851 O O . ARG A 1 112 ? 5.142 8.439 -13.247 1.00 82.88 112 ARG A O 1
ATOM 858 N N . GLU A 1 113 ? 2.918 8.777 -13.101 1.00 84.75 113 GLU A N 1
ATOM 859 C CA . GLU A 1 113 ? 2.984 10.215 -12.829 1.00 84.75 113 GLU A CA 1
ATOM 860 C C . GLU A 1 113 ? 3.759 10.490 -11.535 1.00 84.75 113 GLU A C 1
ATOM 862 O O . GLU A 1 113 ? 4.656 11.337 -11.507 1.00 84.75 113 GLU A O 1
ATOM 867 N N . ARG A 1 114 ? 3.486 9.709 -10.486 1.00 81.75 114 ARG A N 1
ATOM 868 C CA . ARG A 1 114 ? 4.090 9.886 -9.164 1.00 81.75 114 ARG A CA 1
ATOM 869 C C . ARG A 1 114 ? 5.568 9.510 -9.124 1.00 81.75 114 ARG A C 1
ATOM 871 O O . ARG A 1 114 ? 6.382 10.255 -8.585 1.00 81.75 114 ARG A O 1
ATOM 878 N N . CYS A 1 115 ? 5.931 8.409 -9.771 1.00 82.88 115 CYS A N 1
ATOM 879 C CA . CYS A 1 115 ? 7.319 7.968 -9.877 1.00 82.88 115 CYS A CA 1
ATOM 880 C C . CYS A 1 115 ? 8.091 8.647 -11.026 1.00 82.88 115 CYS A C 1
ATOM 882 O O . CYS A 1 115 ? 9.237 8.281 -11.282 1.00 82.88 115 CYS A O 1
ATOM 884 N N . ARG A 1 116 ? 7.476 9.609 -11.741 1.00 82.06 116 ARG A N 1
ATOM 885 C CA . ARG A 1 116 ? 8.028 10.273 -12.941 1.00 82.06 116 ARG A CA 1
ATOM 886 C C . ARG A 1 116 ? 8.609 9.284 -13.957 1.00 82.06 116 ARG A C 1
ATOM 888 O O . ARG A 1 116 ? 9.659 9.514 -14.556 1.00 82.06 116 ARG A O 1
ATOM 895 N N . LEU A 1 117 ? 7.924 8.159 -14.129 1.00 77.06 117 LEU A N 1
ATOM 896 C CA . LEU A 1 117 ? 8.317 7.116 -15.065 1.00 77.06 117 LEU A CA 1
ATOM 897 C C . LEU A 1 117 ? 8.021 7.576 -16.494 1.00 77.06 117 LEU A C 1
ATOM 899 O O . LEU A 1 117 ? 6.977 8.168 -16.766 1.00 77.06 117 LEU A O 1
ATOM 903 N N . ALA A 1 118 ? 8.918 7.260 -17.429 1.00 71.00 118 ALA A N 1
ATOM 904 C CA . ALA A 1 118 ? 8.647 7.481 -18.841 1.00 71.00 118 ALA A CA 1
ATOM 905 C C . ALA A 1 118 ? 7.412 6.659 -19.288 1.00 71.00 118 ALA A C 1
ATOM 907 O O . ALA A 1 118 ? 7.154 5.580 -18.733 1.00 71.00 118 ALA A O 1
ATOM 908 N N . PRO A 1 119 ? 6.673 7.108 -20.324 1.00 63.03 119 PRO A N 1
ATOM 909 C CA . PRO A 1 119 ? 5.444 6.453 -20.788 1.00 63.03 119 PRO A CA 1
ATOM 910 C C . PRO A 1 119 ? 5.590 4.963 -21.141 1.00 63.03 119 PRO A C 1
ATOM 912 O O . PRO A 1 119 ? 4.603 4.241 -21.150 1.00 63.03 119 PRO A O 1
ATOM 915 N N . ASN A 1 120 ? 6.816 4.478 -21.356 1.00 63.28 120 ASN A N 1
ATOM 916 C CA . ASN A 1 120 ? 7.111 3.105 -21.767 1.00 63.28 120 ASN A CA 1
ATOM 917 C C . ASN A 1 120 ? 8.097 2.385 -20.837 1.00 63.28 120 ASN A C 1
ATOM 919 O O . ASN A 1 120 ? 8.666 1.370 -21.232 1.00 63.28 120 ASN A O 1
ATOM 923 N N . THR A 1 121 ? 8.335 2.885 -19.617 1.00 66.94 121 THR A N 1
ATOM 924 C CA . THR A 1 121 ? 9.165 2.131 -18.671 1.00 66.94 121 THR A CA 1
ATOM 925 C C . THR A 1 121 ? 8.473 0.796 -18.384 1.00 66.94 121 THR A C 1
ATOM 927 O O . THR A 1 121 ? 7.281 0.820 -18.033 1.00 66.94 121 THR A O 1
ATOM 930 N N . PRO A 1 122 ? 9.164 -0.346 -18.566 1.00 61.34 122 PRO A N 1
ATOM 931 C CA . PRO A 1 122 ? 8.614 -1.641 -18.211 1.00 61.34 122 PRO A CA 1
ATOM 932 C C . PRO A 1 122 ? 8.400 -1.649 -16.702 1.00 61.34 122 PRO A C 1
ATOM 934 O O . PRO A 1 122 ? 9.346 -1.541 -15.925 1.00 61.34 122 PRO A O 1
ATOM 937 N N . LEU A 1 123 ? 7.137 -1.717 -16.301 1.00 65.88 123 LEU A N 1
ATOM 938 C CA . LEU A 1 123 ? 6.798 -2.051 -14.931 1.00 65.88 123 LEU A CA 1
ATOM 939 C C . LEU A 1 123 ? 6.949 -3.564 -14.828 1.00 65.88 123 LEU A C 1
ATOM 941 O O . LEU A 1 123 ? 6.319 -4.292 -15.601 1.00 65.88 123 LEU A O 1
ATOM 945 N N . ALA A 1 124 ? 7.788 -4.023 -13.905 1.00 56.59 124 ALA A N 1
ATOM 946 C CA . ALA A 1 124 ? 7.631 -5.370 -13.383 1.00 56.59 124 ALA A CA 1
ATOM 947 C C . ALA A 1 124 ? 6.173 -5.441 -12.872 1.00 56.59 124 ALA A C 1
ATOM 949 O O . ALA A 1 124 ? 5.745 -4.543 -12.146 1.00 56.59 124 ALA A O 1
ATOM 950 N N . GLY A 1 125 ? 5.368 -6.357 -13.424 1.00 51.69 125 GLY A N 1
ATOM 951 C CA . GLY A 1 125 ? 3.933 -6.463 -13.120 1.00 51.69 125 GLY A CA 1
ATOM 952 C C . GLY A 1 125 ? 2.981 -6.115 -14.239 1.00 51.69 125 GLY A C 1
ATOM 953 O O . GLY A 1 125 ? 1.801 -6.448 -14.165 1.00 51.69 125 GLY A O 1
ATOM 954 N N . ALA A 1 126 ? 3.485 -5.614 -15.368 1.00 47.47 126 ALA A N 1
ATOM 955 C CA . ALA A 1 126 ? 2.788 -5.788 -16.642 1.00 47.47 126 ALA A CA 1
ATOM 956 C C . ALA A 1 126 ? 2.911 -7.252 -17.126 1.00 47.47 126 ALA A C 1
ATOM 958 O O . ALA A 1 126 ? 3.332 -7.5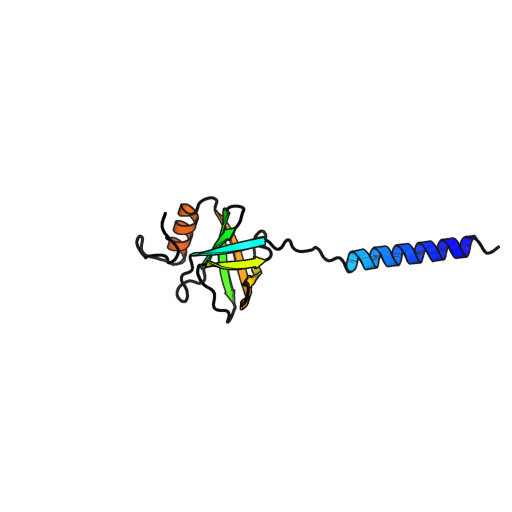34 -18.249 1.00 47.47 126 ALA A O 1
ATOM 959 N N . ALA A 1 127 ? 2.616 -8.214 -16.252 1.00 41.28 127 ALA A N 1
ATOM 960 C CA . ALA A 1 127 ? 2.603 -9.622 -16.585 1.00 41.28 127 ALA A CA 1
ATOM 961 C C . ALA A 1 127 ? 1.306 -9.945 -17.333 1.00 41.28 127 ALA A C 1
ATOM 963 O O . ALA A 1 127 ? 0.254 -10.152 -16.744 1.00 41.28 127 ALA A O 1
ATOM 964 N N . ARG A 1 128 ? 1.449 -9.942 -18.662 1.00 41.47 128 ARG A N 1
ATOM 965 C CA . ARG A 1 128 ? 1.015 -11.013 -19.570 1.00 41.47 128 ARG A CA 1
ATOM 966 C C . ARG A 1 128 ? -0.390 -11.571 -19.306 1.00 41.47 128 ARG A C 1
ATOM 968 O O . ARG A 1 128 ? -0.561 -12.455 -18.472 1.00 41.47 128 ARG A O 1
ATOM 975 N N . ASN A 1 129 ? -1.340 -11.124 -20.131 1.00 37.91 129 ASN A N 1
ATOM 976 C CA . ASN A 1 129 ? -2.368 -12.041 -20.634 1.00 37.91 129 ASN A CA 1
ATOM 977 C C . ASN A 1 129 ? -1.712 -13.262 -21.291 1.00 37.91 129 ASN A C 1
ATOM 979 O O . ASN A 1 129 ? -0.650 -13.071 -21.936 1.00 37.91 129 ASN A O 1
#